Protein AF-A0AAE4JFX8-F1 (afdb_monomer_lite)

Sequence (63 aa):
MTAGNSIDRDRLRAGVVECPLCERQIPEPVTHAIVYGAVDAVTADNAEAVACPVCDGVSFVID

Radius of gyration: 10.7 Å; chains: 1; bounding box: 22×21×33 Å

Organism: NCBI:txid2950533

Structure (mmCIF, N/CA/C/O backbone):
data_AF-A0AAE4JFX8-F1
#
_entry.id   AF-A0AAE4JFX8-F1
#
loop_
_atom_site.group_PDB
_atom_site.id
_atom_site.type_symbol
_atom_site.label_atom_id
_atom_site.label_alt_id
_atom_site.label_comp_id
_atom_site.label_asym_id
_atom_site.label_entity_id
_atom_site.label_seq_id
_atom_site.pdbx_PDB_ins_code
_atom_site.Cartn_x
_atom_site.Cartn_y
_atom_site.Cartn_z
_atom_site.occupancy
_atom_site.B_iso_or_equiv
_atom_site.auth_seq_id
_atom_site.auth_comp_id
_atom_site.auth_asym_id
_atom_site.auth_atom_id
_atom_site.pdbx_PDB_model_num
ATOM 1 N N . MET A 1 1 ? 1.513 12.565 19.564 1.00 40.78 1 MET A N 1
ATOM 2 C CA . MET A 1 1 ? 2.552 12.262 18.564 1.00 40.78 1 MET A CA 1
ATOM 3 C C . MET A 1 1 ? 1.791 11.933 17.306 1.00 40.78 1 MET A C 1
ATOM 5 O O . MET A 1 1 ? 1.202 10.864 17.259 1.00 40.78 1 MET A O 1
ATOM 9 N N . THR A 1 2 ? 1.641 12.893 16.394 1.00 45.38 2 THR A N 1
ATOM 10 C CA . THR A 1 2 ? 0.992 12.641 15.104 1.00 45.38 2 THR A CA 1
ATOM 11 C C . THR A 1 2 ? 1.806 11.531 14.466 1.00 45.38 2 THR A C 1
ATOM 13 O O . THR A 1 2 ? 2.9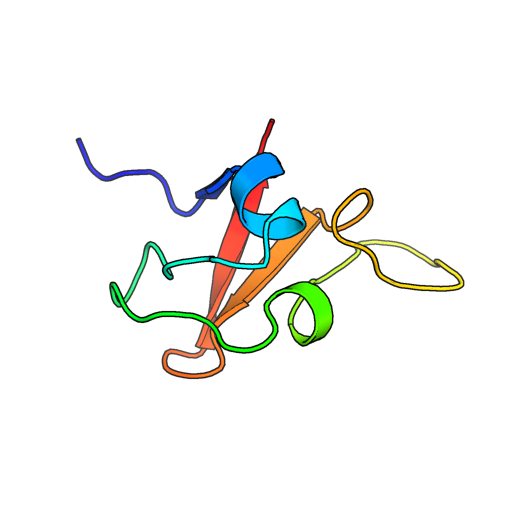82 11.755 14.178 1.00 45.38 2 THR A O 1
ATOM 16 N N . ALA A 1 3 ? 1.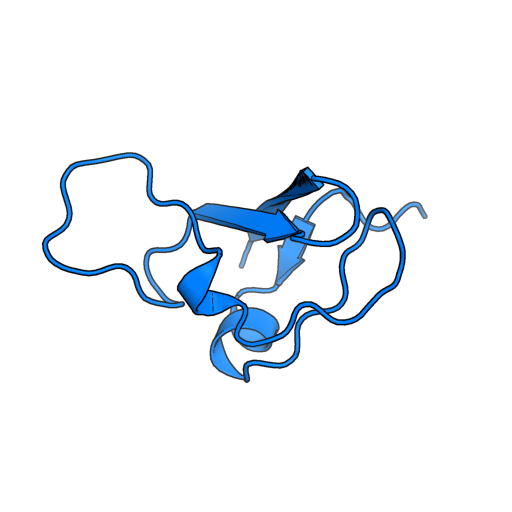256 10.317 14.379 1.00 57.88 3 ALA A N 1
ATOM 17 C CA . ALA A 1 3 ? 1.872 9.295 13.553 1.00 57.88 3 ALA A CA 1
ATOM 18 C C . ALA A 1 3 ? 2.098 9.977 12.202 1.00 57.88 3 ALA A C 1
ATOM 20 O O . ALA A 1 3 ? 1.183 10.624 11.686 1.00 57.88 3 ALA A O 1
ATOM 21 N N . GLY A 1 4 ? 3.350 10.011 11.743 1.00 70.38 4 GLY A N 1
ATOM 22 C CA . GLY A 1 4 ? 3.695 10.703 10.509 1.00 70.38 4 GLY A CA 1
ATOM 23 C C . GLY A 1 4 ? 2.794 10.220 9.376 1.00 70.38 4 GLY A C 1
ATOM 24 O O . GLY A 1 4 ? 2.145 9.181 9.485 1.00 70.38 4 GLY A O 1
ATOM 25 N N . ASN A 1 5 ? 2.741 10.978 8.286 1.00 85.94 5 ASN A N 1
ATOM 26 C CA . ASN A 1 5 ? 2.047 10.579 7.065 1.00 85.94 5 ASN A CA 1
ATOM 27 C C . ASN A 1 5 ? 2.775 9.393 6.390 1.00 85.94 5 ASN A C 1
ATOM 29 O O . ASN A 1 5 ? 3.342 9.518 5.305 1.00 85.94 5 ASN A O 1
ATOM 33 N N . SER A 1 6 ? 2.840 8.274 7.103 1.00 91.62 6 SER A N 1
ATOM 34 C CA . SER A 1 6 ? 3.733 7.152 6.888 1.00 91.62 6 SER A CA 1
ATOM 35 C C . SER A 1 6 ? 3.037 5.844 7.250 1.00 91.62 6 SER A C 1
ATOM 37 O O . SER A 1 6 ? 2.362 5.762 8.277 1.00 91.62 6 SER A O 1
ATOM 39 N N . ILE A 1 7 ? 3.229 4.826 6.421 1.00 92.06 7 ILE A N 1
ATOM 40 C CA . ILE A 1 7 ? 2.727 3.466 6.596 1.00 92.06 7 ILE A CA 1
ATOM 41 C C . ILE A 1 7 ? 3.927 2.538 6.747 1.00 92.06 7 ILE A C 1
ATOM 43 O O . ILE A 1 7 ? 4.880 2.614 5.980 1.00 92.06 7 ILE A O 1
ATOM 47 N N . ASP A 1 8 ? 3.858 1.652 7.728 1.00 92.81 8 ASP A N 1
ATOM 48 C CA . ASP A 1 8 ? 4.848 0.602 7.940 1.00 92.81 8 ASP A CA 1
ATOM 49 C C . ASP A 1 8 ? 4.753 -0.470 6.837 1.00 92.81 8 ASP A C 1
ATOM 51 O O . ASP A 1 8 ? 3.656 -0.949 6.513 1.00 92.81 8 ASP A O 1
ATOM 55 N N . ARG A 1 9 ? 5.888 -0.846 6.242 1.00 93.62 9 ARG A N 1
ATOM 56 C CA . ARG A 1 9 ? 5.945 -1.824 5.149 1.00 93.62 9 ARG A CA 1
ATOM 57 C C . ARG A 1 9 ? 5.399 -3.191 5.552 1.00 93.62 9 ARG A C 1
ATOM 59 O O . ARG A 1 9 ? 4.747 -3.838 4.730 1.00 93.62 9 ARG A O 1
ATOM 66 N N . ASP A 1 10 ? 5.580 -3.628 6.793 1.00 92.88 10 ASP A N 1
ATOM 67 C CA . ASP A 1 10 ? 5.049 -4.914 7.245 1.00 92.88 10 ASP A CA 1
ATOM 68 C C . ASP A 1 10 ? 3.520 -4.896 7.324 1.00 92.88 10 ASP A C 1
ATOM 70 O O . ASP A 1 10 ? 2.870 -5.897 7.013 1.00 92.88 10 ASP A O 1
ATOM 74 N N . ARG A 1 11 ? 2.912 -3.739 7.620 1.00 91.12 11 ARG A N 1
ATOM 75 C CA . ARG A 1 11 ? 1.451 -3.576 7.507 1.00 91.12 11 ARG A CA 1
ATOM 76 C C . ARG A 1 11 ? 0.971 -3.645 6.063 1.00 91.12 11 ARG A C 1
ATOM 78 O O . ARG A 1 11 ? -0.058 -4.265 5.791 1.00 91.12 11 ARG A O 1
ATOM 85 N N . LEU A 1 12 ? 1.723 -3.049 5.139 1.00 92.25 12 LEU A N 1
ATOM 86 C CA . LEU A 1 12 ? 1.420 -3.132 3.712 1.00 92.25 12 LEU A CA 1
ATOM 87 C C . LEU A 1 12 ? 1.509 -4.577 3.201 1.00 92.25 12 LEU A C 1
ATOM 89 O O . LEU A 1 12 ? 0.595 -5.033 2.516 1.00 92.25 12 LEU A O 1
ATOM 93 N N . ARG A 1 13 ? 2.546 -5.326 3.597 1.00 93.25 13 ARG A N 1
ATOM 94 C CA . ARG A 1 13 ? 2.696 -6.762 3.292 1.00 93.25 13 ARG A CA 1
ATOM 95 C C . ARG A 1 13 ? 1.573 -7.607 3.883 1.00 93.25 13 ARG A C 1
ATOM 97 O O . ARG A 1 13 ? 1.102 -8.537 3.235 1.00 93.25 13 ARG A O 1
ATOM 104 N N . ALA A 1 14 ? 1.125 -7.274 5.092 1.00 91.62 14 ALA A N 1
ATOM 105 C CA . ALA A 1 14 ? -0.012 -7.931 5.727 1.00 91.62 14 ALA A CA 1
ATOM 106 C C . ALA A 1 14 ? -1.354 -7.622 5.034 1.00 91.62 14 ALA A C 1
ATOM 108 O O . ALA A 1 14 ? -2.352 -8.275 5.333 1.00 91.62 14 ALA A O 1
ATOM 109 N N . GLY A 1 15 ? -1.401 -6.634 4.131 1.00 88.94 15 GLY A N 1
ATOM 110 C CA . GLY A 1 15 ? -2.620 -6.204 3.444 1.00 88.94 15 GLY A CA 1
ATOM 111 C C . GLY A 1 15 ? -3.599 -5.436 4.336 1.00 88.94 15 GLY A C 1
ATOM 112 O O . GLY A 1 15 ? -4.728 -5.187 3.921 1.00 88.94 15 GLY A O 1
ATOM 113 N N . VAL A 1 16 ? -3.182 -5.056 5.549 1.00 85.69 16 VAL A N 1
ATOM 114 C CA . VAL A 1 16 ? -4.013 -4.357 6.537 1.00 85.69 16 VAL A CA 1
ATOM 115 C C . VAL A 1 16 ? -3.396 -2.994 6.806 1.00 85.69 16 VAL A C 1
ATOM 117 O O . VAL A 1 16 ? -2.516 -2.840 7.654 1.00 85.69 16 VAL A O 1
ATOM 120 N N . VAL A 1 17 ? -3.858 -1.993 6.062 1.00 92.00 17 VAL A N 1
ATOM 121 C CA . VAL A 1 17 ? -3.346 -0.626 6.149 1.00 92.00 17 VAL A CA 1
ATOM 122 C C . VAL A 1 17 ? -4.473 0.316 6.533 1.00 92.00 17 VAL A C 1
ATOM 124 O O . VAL A 1 17 ? -5.444 0.490 5.801 1.00 92.00 17 VAL A O 1
ATOM 127 N N . GLU A 1 18 ? -4.309 0.976 7.674 1.00 93.19 18 GLU A N 1
ATOM 128 C CA . GLU A 1 18 ? 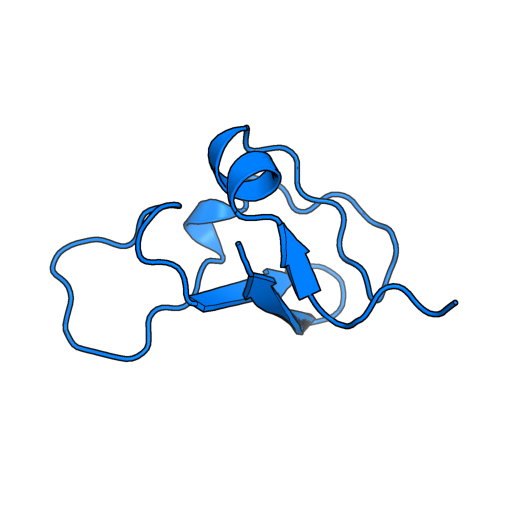-5.118 2.131 8.044 1.00 93.19 18 GLU A CA 1
ATOM 129 C C . GLU A 1 18 ? -4.471 3.402 7.496 1.00 93.19 18 GLU A C 1
ATOM 131 O O . GLU A 1 18 ? -3.264 3.600 7.641 1.00 93.19 18 GLU A O 1
ATOM 136 N N . CYS A 1 19 ? -5.265 4.262 6.864 1.00 93.38 19 CYS A N 1
ATOM 137 C CA . CYS A 1 19 ? -4.810 5.554 6.383 1.00 93.38 19 CYS A CA 1
ATOM 138 C C . CYS A 1 19 ? -4.469 6.465 7.577 1.00 93.38 19 CYS A C 1
ATOM 140 O O . CYS A 1 19 ? -5.379 6.815 8.329 1.00 93.38 19 CYS A O 1
ATOM 142 N N . PRO A 1 20 ? -3.222 6.954 7.708 1.00 91.31 20 PRO A N 1
ATOM 143 C CA . PRO A 1 20 ? -2.834 7.864 8.790 1.00 91.31 20 PRO A CA 1
ATOM 144 C C . PRO A 1 20 ? -3.574 9.212 8.783 1.00 91.31 20 PRO A C 1
ATOM 146 O O . PRO A 1 20 ? -3.528 9.944 9.765 1.00 91.31 20 PRO A O 1
ATOM 149 N N . LEU A 1 21 ? -4.213 9.573 7.662 1.00 91.25 21 LEU A N 1
ATOM 150 C CA . LEU A 1 21 ? -4.836 10.885 7.461 1.00 91.25 21 LEU A CA 1
ATOM 151 C C . LEU A 1 21 ? -6.332 10.908 7.780 1.00 91.25 21 LEU A C 1
ATOM 153 O O . LEU A 1 21 ? -6.833 11.909 8.283 1.00 91.25 21 LEU A O 1
ATOM 157 N N . CYS A 1 22 ? -7.057 9.841 7.443 1.00 93.19 22 CYS A N 1
ATOM 158 C CA . CYS A 1 22 ? -8.503 9.752 7.671 1.00 93.19 22 CYS A CA 1
ATOM 159 C C . CYS A 1 22 ? -8.910 8.582 8.570 1.00 93.19 22 CYS A C 1
ATOM 161 O O . CYS A 1 22 ? -10.106 8.366 8.759 1.00 93.19 22 CYS A O 1
ATOM 163 N N . GLU A 1 23 ? -7.930 7.828 9.080 1.00 92.62 23 GLU A N 1
ATOM 164 C CA . GLU A 1 23 ? -8.097 6.724 10.035 1.00 92.62 23 GLU A CA 1
ATOM 165 C C . GLU A 1 23 ? -8.995 5.589 9.509 1.00 92.62 23 GLU A C 1
ATOM 167 O O . GLU A 1 23 ? -9.507 4.762 10.258 1.00 92.62 23 GLU A O 1
ATOM 172 N N . ARG A 1 24 ? -9.205 5.528 8.187 1.00 92.50 24 ARG A N 1
ATOM 173 C CA . ARG A 1 24 ? -9.981 4.473 7.526 1.00 92.50 24 ARG A CA 1
ATOM 174 C C . ARG A 1 24 ? -9.074 3.395 6.962 1.00 92.50 24 ARG A C 1
ATOM 176 O O . ARG A 1 24 ? -7.978 3.678 6.485 1.00 92.50 24 ARG A O 1
ATOM 183 N N . GLN A 1 25 ? -9.578 2.167 6.941 1.00 93.06 25 GLN A N 1
ATOM 184 C CA . GLN A 1 25 ? -8.919 1.057 6.259 1.00 93.06 25 GLN A CA 1
ATOM 185 C C . GLN A 1 25 ? -8.857 1.300 4.748 1.00 93.06 25 GLN A C 1
ATOM 187 O O . GLN A 1 25 ? -9.855 1.678 4.130 1.00 93.06 25 GLN A O 1
ATOM 192 N N . ILE A 1 26 ? -7.681 1.067 4.172 1.00 92.00 26 ILE A N 1
ATOM 193 C CA . ILE A 1 26 ? -7.446 1.084 2.732 1.00 92.00 26 ILE A CA 1
ATOM 194 C C . ILE A 1 26 ? -7.689 -0.342 2.220 1.00 92.00 26 ILE A C 1
ATOM 196 O O . ILE A 1 26 ? -6.912 -1.238 2.557 1.00 92.00 26 ILE A O 1
ATOM 200 N N . PRO A 1 27 ? -8.758 -0.587 1.441 1.00 88.69 27 PRO A N 1
ATOM 201 C CA . PRO A 1 27 ? -8.975 -1.894 0.835 1.00 88.69 27 PRO A CA 1
ATOM 202 C C . PRO A 1 27 ? -7.878 -2.166 -0.197 1.00 88.69 27 PRO A C 1
ATOM 204 O O . PRO A 1 27 ? -7.499 -1.260 -0.932 1.00 88.69 27 PRO A O 1
ATOM 207 N N . GLU A 1 28 ? -7.376 -3.402 -0.238 1.00 89.25 28 GLU A N 1
ATOM 208 C CA . GLU A 1 28 ? -6.371 -3.848 -1.218 1.00 89.25 28 GLU A CA 1
ATOM 209 C C . GLU A 1 28 ? -5.209 -2.843 -1.380 1.00 89.25 28 GLU A C 1
ATOM 211 O O . GLU A 1 28 ? -4.980 -2.312 -2.467 1.00 89.25 28 GLU A O 1
ATOM 216 N N . PRO A 1 29 ? -4.453 -2.541 -0.309 1.00 91.12 29 PRO A N 1
ATOM 217 C CA . PRO A 1 29 ? -3.565 -1.377 -0.276 1.00 91.12 29 PRO A CA 1
ATOM 218 C C . PRO A 1 29 ? -2.444 -1.415 -1.326 1.00 91.12 29 PRO A C 1
ATOM 220 O O . PRO A 1 29 ? -1.984 -0.363 -1.760 1.00 91.12 29 PRO A O 1
ATOM 223 N N . VAL A 1 30 ? -2.049 -2.604 -1.796 1.00 93.75 30 VAL A N 1
ATOM 224 C CA . VAL A 1 30 ? -1.071 -2.776 -2.886 1.00 93.75 30 VAL A CA 1
ATOM 225 C C . VAL A 1 30 ? -1.615 -2.284 -4.235 1.00 93.75 30 VAL A C 1
ATOM 227 O O . VAL A 1 30 ? -0.854 -1.765 -5.042 1.00 93.75 30 VAL A O 1
ATOM 230 N N . THR A 1 31 ? -2.927 -2.358 -4.471 1.00 93.75 31 THR A N 1
ATOM 231 C CA . THR A 1 31 ? -3.573 -1.806 -5.678 1.00 93.75 31 THR A CA 1
ATOM 232 C C . THR A 1 31 ? -3.471 -0.281 -5.729 1.00 93.75 31 THR A C 1
ATOM 234 O O . THR A 1 31 ? -3.486 0.316 -6.804 1.00 93.75 31 THR A O 1
ATOM 237 N N . HIS A 1 32 ? -3.338 0.351 -4.563 1.00 93.44 32 HIS A N 1
ATOM 238 C CA . HIS A 1 32 ? -3.173 1.793 -4.418 1.00 93.44 32 HIS A CA 1
ATOM 239 C C . HIS A 1 32 ? -1.730 2.205 -4.092 1.00 93.44 32 HIS A C 1
ATOM 241 O O . HIS A 1 32 ? -1.482 3.362 -3.738 1.00 93.44 32 HIS A O 1
ATOM 247 N N . ALA A 1 33 ? -0.782 1.271 -4.191 1.00 94.06 33 ALA A N 1
ATOM 248 C CA . ALA A 1 33 ? 0.624 1.559 -4.000 1.00 94.06 33 ALA A CA 1
ATOM 249 C C . ALA A 1 33 ? 1.197 2.327 -5.197 1.00 94.06 33 ALA A C 1
ATOM 251 O O . ALA A 1 33 ? 0.830 2.120 -6.354 1.00 94.06 33 ALA A O 1
ATOM 252 N N . ILE A 1 34 ? 2.120 3.227 -4.893 1.00 94.56 34 ILE A N 1
ATOM 253 C CA . ILE A 1 34 ? 2.820 4.081 -5.839 1.00 94.56 34 ILE A CA 1
ATOM 254 C C . ILE A 1 34 ? 4.284 3.673 -5.821 1.00 94.56 34 ILE A C 1
ATOM 256 O O . ILE A 1 34 ? 4.882 3.558 -4.745 1.00 94.56 34 ILE A O 1
ATOM 260 N N . VAL A 1 35 ? 4.833 3.502 -7.026 1.00 95.50 35 VAL A N 1
ATOM 261 C CA . VAL A 1 35 ? 6.262 3.302 -7.242 1.00 95.50 35 VAL A CA 1
ATOM 262 C C . VAL A 1 35 ? 6.835 4.440 -8.086 1.00 95.50 35 VAL A C 1
ATOM 264 O O . VAL A 1 35 ? 6.299 4.762 -9.149 1.00 95.50 35 VAL A O 1
ATOM 267 N N . TYR A 1 36 ? 7.925 5.054 -7.642 1.00 88.38 36 TYR A N 1
ATOM 268 C CA . TYR A 1 36 ? 8.673 6.065 -8.377 1.00 88.38 36 TYR A CA 1
ATOM 269 C C . TYR A 1 36 ? 9.762 5.408 -9.222 1.00 88.38 36 TYR A C 1
ATOM 271 O O . TYR A 1 36 ? 10.911 5.261 -8.815 1.00 88.38 36 TYR A O 1
ATOM 279 N N . GLY A 1 37 ? 9.406 5.050 -10.451 1.00 88.38 37 GLY A N 1
ATOM 280 C CA . GLY A 1 37 ? 10.332 4.462 -11.411 1.00 88.38 37 GLY A CA 1
ATOM 281 C C . GLY A 1 37 ? 9.619 3.537 -12.385 1.00 88.38 37 GLY A C 1
ATOM 282 O O . GLY A 1 37 ? 8.424 3.279 -12.259 1.00 88.38 37 GLY A O 1
ATOM 283 N N . ALA A 1 38 ? 10.356 3.042 -13.375 1.00 87.69 38 ALA A N 1
ATOM 284 C CA . ALA A 1 38 ? 9.849 1.989 -14.243 1.00 87.69 38 ALA A CA 1
ATOM 285 C C . ALA A 1 38 ? 10.035 0.639 -13.540 1.00 87.69 38 ALA A C 1
ATOM 287 O O . ALA A 1 38 ? 11.166 0.199 -13.334 1.00 87.69 38 ALA A O 1
ATOM 288 N N . VAL A 1 39 ? 8.925 0.001 -13.179 1.00 91.44 39 VAL A N 1
ATOM 289 C CA . VAL A 1 39 ? 8.887 -1.365 -12.650 1.00 91.44 39 VAL A CA 1
ATOM 290 C C . VAL A 1 39 ? 7.887 -2.188 -13.448 1.00 91.44 39 VAL A C 1
ATOM 292 O O . VAL A 1 39 ? 6.879 -1.661 -13.915 1.00 91.44 39 VAL A O 1
ATOM 295 N N . ASP A 1 40 ? 8.155 -3.483 -13.590 1.00 89.44 40 ASP A N 1
ATOM 296 C CA . ASP A 1 40 ? 7.257 -4.394 -14.307 1.00 89.44 40 ASP A CA 1
ATOM 297 C C . ASP A 1 40 ? 5.967 -4.677 -13.518 1.00 89.44 40 ASP A C 1
ATOM 299 O O . ASP A 1 40 ? 4.912 -4.917 -14.104 1.00 89.44 40 ASP A O 1
ATOM 303 N N . ALA A 1 41 ? 6.041 -4.643 -12.183 1.00 91.31 41 ALA A N 1
ATOM 304 C CA . ALA A 1 41 ? 4.906 -4.843 -11.290 1.00 91.31 41 ALA A CA 1
ATOM 305 C C . ALA A 1 41 ? 5.085 -4.072 -9.976 1.00 91.31 41 ALA A C 1
ATOM 307 O O . ALA A 1 41 ? 6.195 -3.966 -9.449 1.00 91.31 41 ALA A O 1
ATOM 308 N N . VAL A 1 42 ? 3.976 -3.580 -9.425 1.00 93.81 42 VAL A N 1
ATOM 309 C CA . VAL A 1 42 ? 3.928 -2.947 -8.101 1.00 93.81 42 VAL A CA 1
ATOM 310 C C . VAL A 1 42 ? 3.625 -4.010 -7.045 1.00 93.81 42 VAL A C 1
ATOM 312 O O . VAL A 1 42 ? 2.705 -4.811 -7.204 1.00 93.81 42 VAL A O 1
ATOM 315 N N . THR A 1 43 ? 4.409 -4.026 -5.972 1.00 94.62 43 THR A N 1
ATOM 316 C CA . THR A 1 43 ? 4.297 -4.954 -4.844 1.00 94.62 43 THR A CA 1
ATOM 317 C C . THR A 1 43 ? 4.455 -4.203 -3.522 1.00 94.62 43 THR A C 1
ATOM 319 O O . THR A 1 43 ? 4.895 -3.056 -3.484 1.00 94.62 43 THR A O 1
ATOM 322 N N . ALA A 1 44 ? 4.131 -4.851 -2.401 1.00 93.81 44 ALA A N 1
ATOM 323 C CA . ALA A 1 44 ? 4.360 -4.265 -1.078 1.00 93.81 44 ALA A CA 1
ATOM 324 C C . ALA A 1 44 ? 5.850 -3.970 -0.796 1.00 93.81 44 ALA A C 1
ATOM 326 O O . ALA A 1 44 ? 6.166 -3.093 0.004 1.00 93.81 44 ALA A O 1
ATOM 327 N N . ASP A 1 45 ? 6.765 -4.693 -1.449 1.00 93.06 45 ASP A N 1
ATOM 328 C CA . ASP A 1 45 ? 8.208 -4.565 -1.228 1.00 93.06 45 ASP A CA 1
ATOM 329 C C . ASP A 1 45 ? 8.832 -3.377 -1.962 1.00 93.06 45 ASP A C 1
ATOM 331 O O . ASP A 1 45 ? 9.809 -2.812 -1.475 1.00 93.06 45 ASP A O 1
ATOM 335 N N . ASN A 1 46 ? 8.279 -2.998 -3.118 1.00 94.19 46 ASN A N 1
ATOM 336 C CA . ASN A 1 46 ? 8.776 -1.870 -3.906 1.00 94.19 46 ASN A CA 1
ATOM 337 C C . ASN A 1 46 ? 7.918 -0.606 -3.789 1.00 94.19 46 ASN A C 1
ATOM 339 O O . ASN A 1 46 ? 8.329 0.433 -4.279 1.00 94.19 46 ASN A O 1
ATOM 343 N N . ALA A 1 47 ? 6.760 -0.667 -3.132 1.00 94.88 47 ALA A N 1
ATOM 344 C CA . ALA A 1 47 ? 5.944 0.509 -2.874 1.00 94.88 47 ALA A CA 1
ATOM 345 C C . ALA A 1 47 ? 6.718 1.559 -2.058 1.00 94.88 47 ALA A C 1
ATOM 347 O O . ALA A 1 47 ? 7.229 1.255 -0.975 1.00 94.88 47 ALA A O 1
ATOM 348 N N . GLU A 1 48 ? 6.748 2.805 -2.538 1.00 95.25 48 GLU A N 1
ATOM 349 C CA . GLU A 1 48 ? 7.276 3.943 -1.771 1.00 95.25 48 GLU A CA 1
ATOM 350 C C . GLU A 1 48 ? 6.177 4.827 -1.176 1.00 95.25 48 GLU A C 1
ATOM 352 O O . GLU A 1 48 ? 6.426 5.579 -0.233 1.00 95.25 48 GLU A O 1
ATOM 357 N N . ALA A 1 49 ? 4.948 4.738 -1.683 1.00 95.12 49 ALA A N 1
ATOM 358 C CA . ALA A 1 49 ? 3.793 5.401 -1.092 1.00 95.12 49 ALA A CA 1
ATOM 359 C C . ALA A 1 49 ? 2.501 4.619 -1.350 1.00 95.12 49 ALA A C 1
ATOM 361 O O . ALA A 1 49 ? 2.455 3.732 -2.197 1.00 95.12 49 ALA A O 1
ATOM 362 N N . VAL A 1 50 ? 1.439 4.963 -0.627 1.00 95.12 50 VAL A N 1
ATOM 363 C CA . VAL A 1 50 ? 0.084 4.442 -0.837 1.00 95.12 50 VAL A CA 1
ATOM 364 C C . VAL A 1 50 ? -0.885 5.616 -0.888 1.00 95.12 50 VAL A C 1
ATOM 366 O O . VAL A 1 50 ? -0.868 6.481 -0.008 1.00 95.12 50 VAL A O 1
ATOM 369 N N . ALA A 1 51 ? -1.733 5.646 -1.913 1.00 94.88 51 ALA A N 1
ATOM 370 C CA . ALA A 1 51 ? -2.824 6.606 -2.025 1.00 94.88 51 ALA A CA 1
ATOM 371 C C . ALA A 1 51 ? -4.097 6.052 -1.373 1.00 94.88 51 ALA A C 1
ATOM 373 O O . ALA A 1 51 ? -4.525 4.936 -1.648 1.00 94.88 51 ALA A O 1
ATOM 374 N N . CYS A 1 52 ? -4.742 6.830 -0.511 1.00 94.69 52 CYS A N 1
ATOM 375 C CA . CYS A 1 52 ? -6.016 6.437 0.074 1.00 94.69 52 CYS A CA 1
ATOM 376 C C . CYS A 1 52 ? -7.162 6.725 -0.912 1.00 94.69 52 CYS A C 1
ATOM 378 O O . CYS A 1 52 ? -7.383 7.891 -1.228 1.00 94.69 52 CYS A O 1
ATOM 380 N N . PRO A 1 53 ? -7.973 5.729 -1.318 1.00 93.25 53 PRO A N 1
ATOM 381 C CA . PRO A 1 53 ? -9.096 5.940 -2.238 1.00 93.25 53 PRO A CA 1
ATOM 382 C C . PRO A 1 53 ? -10.291 6.673 -1.602 1.00 93.25 53 PRO A C 1
ATOM 384 O O . PRO A 1 53 ? -11.302 6.892 -2.262 1.00 93.25 53 PRO A O 1
ATOM 387 N N . VAL A 1 54 ? -10.224 6.992 -0.302 1.00 93.19 54 VAL A N 1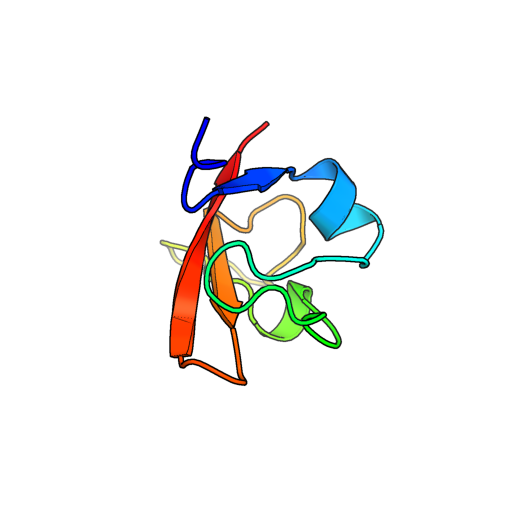
ATOM 388 C CA . VAL A 1 54 ? -11.328 7.623 0.439 1.00 93.19 54 VAL A CA 1
ATOM 389 C C . VAL A 1 54 ? -11.121 9.121 0.637 1.00 93.19 54 VAL A C 1
ATOM 391 O 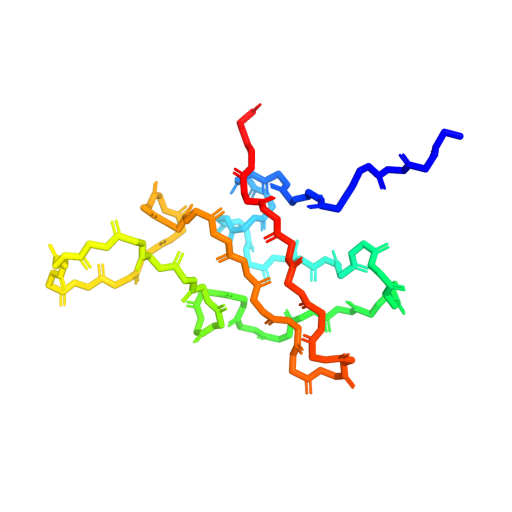O . VAL A 1 54 ? -12.080 9.881 0.538 1.00 93.19 54 VAL A O 1
ATOM 394 N N . CYS A 1 55 ? -9.900 9.544 0.970 1.00 93.81 55 CYS A N 1
ATOM 395 C CA . CYS A 1 55 ? -9.570 10.951 1.215 1.00 93.81 55 CYS A CA 1
ATOM 396 C C . CYS A 1 55 ? -8.562 11.527 0.214 1.00 93.81 55 CYS A C 1
ATOM 398 O O . CYS A 1 55 ? -8.124 12.660 0.402 1.00 93.81 55 CYS A O 1
ATOM 400 N N . ASP A 1 56 ? -8.147 10.735 -0.782 1.00 91.50 56 ASP A N 1
ATOM 401 C CA . ASP A 1 56 ? -7.118 11.059 -1.782 1.00 91.50 56 ASP A CA 1
ATOM 402 C C . ASP A 1 56 ? -5.745 11.432 -1.190 1.00 91.50 56 ASP A C 1
ATOM 404 O O . ASP A 1 56 ? -4.849 11.925 -1.877 1.00 91.50 56 ASP A O 1
ATOM 408 N N . GLY A 1 57 ? -5.556 11.183 0.106 1.00 92.81 57 GLY A N 1
ATOM 409 C CA . GLY A 1 57 ? -4.310 11.434 0.808 1.00 92.81 57 GLY A CA 1
ATOM 410 C C . GLY A 1 57 ? -3.243 10.401 0.454 1.00 92.81 57 GLY A C 1
ATOM 411 O O . GLY A 1 57 ? -3.533 9.211 0.347 1.00 92.81 57 GLY A O 1
ATOM 412 N N . VAL A 1 58 ? -2.000 10.852 0.306 1.00 94.19 58 VAL A N 1
ATOM 413 C CA . VAL A 1 58 ? -0.848 9.993 -0.004 1.00 94.19 58 VAL A CA 1
ATOM 414 C C . VAL A 1 58 ? 0.027 9.862 1.230 1.00 94.19 58 VAL A C 1
ATOM 416 O O . VAL A 1 58 ? 0.435 10.883 1.779 1.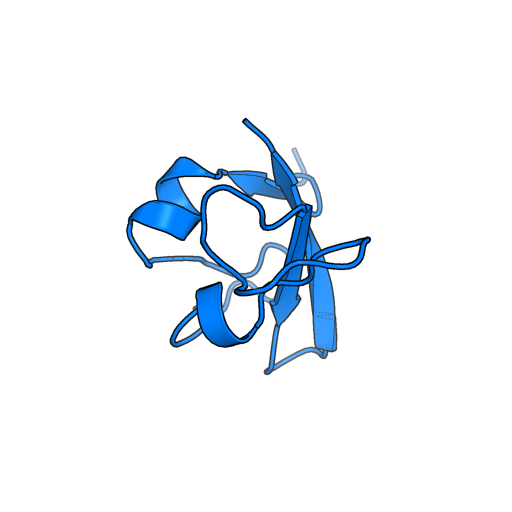00 94.19 58 VAL A O 1
ATOM 419 N N . SER A 1 59 ? 0.345 8.632 1.630 1.00 94.50 59 SER A N 1
ATOM 420 C CA . SER A 1 59 ? 1.222 8.328 2.767 1.00 94.50 59 SER A CA 1
ATOM 421 C C . SER A 1 59 ? 2.449 7.540 2.317 1.00 94.50 59 SER A C 1
ATOM 423 O O . SER A 1 59 ? 2.335 6.646 1.483 1.00 94.50 59 SER A O 1
ATOM 425 N N . PHE A 1 60 ? 3.621 7.864 2.863 1.00 94.81 60 PHE A N 1
ATOM 426 C CA . PHE A 1 60 ? 4.891 7.247 2.464 1.00 94.81 60 PHE A CA 1
ATOM 427 C C . PHE A 1 60 ? 5.102 5.894 3.140 1.00 94.81 60 PHE A C 1
ATOM 429 O O . PHE A 1 60 ? 4.813 5.743 4.323 1.00 94.81 60 PHE A O 1
ATOM 436 N N . VAL A 1 61 ? 5.631 4.913 2.420 1.00 94.12 61 VAL A N 1
ATOM 437 C CA . VAL A 1 61 ? 5.985 3.616 3.005 1.00 94.12 61 VAL A CA 1
ATOM 438 C C . VAL A 1 61 ? 7.359 3.723 3.664 1.00 94.12 61 VAL A C 1
ATOM 440 O O . VAL A 1 61 ? 8.309 4.207 3.050 1.00 94.12 61 VAL A O 1
ATOM 443 N N . ILE A 1 62 ? 7.455 3.283 4.915 1.00 92.88 62 ILE A N 1
ATOM 444 C CA . ILE A 1 62 ? 8.688 3.258 5.711 1.00 92.88 62 ILE A CA 1
ATOM 445 C C . ILE A 1 62 ? 8.960 1.843 6.236 1.00 92.88 62 ILE A C 1
ATOM 447 O O . ILE A 1 62 ? 8.043 1.023 6.301 1.00 92.88 62 ILE A O 1
ATOM 451 N N . ASP A 1 63 ? 10.220 1.580 6.582 1.00 86.56 63 ASP A N 1
ATOM 452 C CA . ASP A 1 63 ? 10.701 0.341 7.216 1.00 86.56 63 ASP A CA 1
ATOM 453 C C . ASP A 1 63 ? 10.921 0.563 8.722 1.00 86.56 63 ASP A C 1
ATOM 455 O O . ASP A 1 63 ? 11.334 1.695 9.087 1.00 86.56 63 ASP A O 1
#

Secondary structure (DSSP, 8-state):
----SEEEHHHHHTT-EE-TTT--EESSGGGGEE-SS--SS--TTT-SEEE-TTT--EEEEE-

pLDDT: mean 89.88, std 10.14, range [40.78, 95.5]

Foldseek 3Di:
DQPALEWELVCVVVQWDQGSPPRHTAHSQQVQFDADDDDPGGDSVRGQWGQRPPPRDIGGYDD